Protein AF-A0A7S0QBR0-F1 (afdb_monomer_lite)

Structure (mmCIF, N/CA/C/O backbone):
data_AF-A0A7S0QBR0-F1
#
_entry.id   AF-A0A7S0QBR0-F1
#
loop_
_atom_site.group_PDB
_atom_site.id
_atom_site.type_symbol
_atom_site.label_atom_id
_atom_site.label_alt_id
_atom_site.label_comp_id
_atom_site.label_asym_id
_atom_site.label_entity_id
_atom_site.label_seq_id
_atom_site.pdbx_PDB_ins_code
_atom_site.Cartn_x
_atom_site.Cartn_y
_atom_site.Cartn_z
_atom_site.occupancy
_atom_site.B_iso_or_equiv
_atom_site.auth_seq_id
_atom_site.auth_comp_id
_atom_site.auth_asym_id
_atom_site.auth_atom_id
_atom_site.pdbx_PDB_model_num
ATOM 1 N N . GLY A 1 1 ? -17.575 -2.805 23.742 1.00 70.50 1 GLY A N 1
ATOM 2 C CA . GLY A 1 1 ? -18.526 -2.889 22.617 1.00 70.50 1 GLY A CA 1
ATOM 3 C C . GLY A 1 1 ? -19.953 -2.486 22.933 1.00 70.50 1 GLY A C 1
ATOM 4 O O . GLY A 1 1 ? -20.711 -2.295 21.998 1.00 70.50 1 GLY A O 1
ATOM 5 N N . THR A 1 2 ? -20.341 -2.343 24.197 1.00 85.12 2 THR A N 1
ATOM 6 C CA . THR A 1 2 ? -21.692 -1.930 24.600 1.00 85.12 2 THR A CA 1
ATOM 7 C C . THR A 1 2 ? -21.583 -1.020 25.814 1.00 85.12 2 THR A C 1
ATOM 9 O O . THR A 1 2 ? -20.630 -1.134 26.588 1.00 85.12 2 THR A O 1
ATOM 12 N N . ARG A 1 3 ? -22.532 -0.091 25.956 1.00 87.62 3 ARG A N 1
ATOM 13 C CA . ARG A 1 3 ? -22.610 0.819 27.100 1.00 87.62 3 ARG A CA 1
ATOM 14 C C . ARG A 1 3 ? -23.683 0.310 28.054 1.00 87.62 3 ARG A C 1
ATOM 16 O O . ARG A 1 3 ? -24.819 0.109 27.637 1.00 87.62 3 ARG A O 1
ATOM 23 N N . VAL A 1 4 ? -23.320 0.102 29.315 1.00 85.31 4 VAL A N 1
ATOM 24 C CA . VAL A 1 4 ? -24.284 -0.232 30.369 1.00 85.31 4 VAL A CA 1
ATOM 25 C C . VAL A 1 4 ? -24.942 1.072 30.811 1.00 85.31 4 VAL A C 1
ATOM 27 O O . VAL A 1 4 ? -24.253 1.982 31.264 1.00 85.31 4 VAL A O 1
ATOM 30 N N . LEU A 1 5 ? -26.255 1.190 30.601 1.00 87.81 5 LEU A N 1
ATOM 31 C CA . LEU A 1 5 ? -27.014 2.406 30.919 1.00 87.81 5 LEU A CA 1
ATOM 32 C C . LEU A 1 5 ? -27.446 2.453 32.388 1.00 87.81 5 LEU A C 1
ATOM 34 O O . LEU A 1 5 ? -27.540 3.532 32.961 1.00 87.81 5 LEU A O 1
ATOM 38 N N . GLN A 1 6 ? -27.666 1.290 32.997 1.00 85.31 6 GLN A N 1
ATOM 39 C CA . GLN A 1 6 ? -28.008 1.157 34.405 1.00 85.31 6 GLN A CA 1
ATOM 40 C C . GLN A 1 6 ? -27.529 -0.203 34.916 1.00 85.31 6 GLN A C 1
ATOM 42 O O . GLN A 1 6 ? -27.668 -1.212 34.225 1.00 85.31 6 GLN A O 1
ATOM 47 N N . ALA A 1 7 ? -26.967 -0.218 36.121 1.00 79.81 7 ALA A N 1
ATOM 48 C CA . ALA A 1 7 ? -26.629 -1.429 36.854 1.00 79.81 7 ALA A CA 1
ATOM 49 C C . ALA A 1 7 ? -27.081 -1.250 38.304 1.00 79.81 7 ALA A C 1
ATOM 51 O O . ALA A 1 7 ? -26.770 -0.238 38.928 1.00 79.81 7 ALA A O 1
ATOM 52 N N . THR A 1 8 ? -27.832 -2.214 38.824 1.00 81.06 8 THR A N 1
ATOM 53 C CA . THR A 1 8 ? -28.274 -2.252 40.221 1.00 81.06 8 THR A CA 1
ATOM 54 C C . THR A 1 8 ? -27.505 -3.347 40.949 1.00 81.06 8 THR A C 1
ATOM 56 O O . THR A 1 8 ? -27.419 -4.470 40.450 1.00 81.06 8 THR A O 1
ATOM 59 N N . ALA A 1 9 ? -26.935 -3.037 42.115 1.00 71.81 9 ALA A N 1
ATOM 60 C CA . ALA A 1 9 ? -26.283 -4.034 42.956 1.00 71.81 9 ALA A CA 1
ATOM 61 C C . ALA A 1 9 ? -27.329 -4.950 43.601 1.00 71.81 9 ALA A C 1
ATOM 63 O O . ALA A 1 9 ? -28.065 -4.523 44.489 1.00 71.81 9 ALA A O 1
ATOM 64 N N . ASP A 1 10 ? -27.378 -6.208 43.170 1.00 69.44 10 ASP A N 1
ATOM 65 C CA . ASP A 1 10 ? -28.180 -7.235 43.826 1.00 69.44 10 ASP A CA 1
ATOM 66 C C . ASP A 1 10 ? -27.325 -7.979 44.864 1.00 69.44 10 ASP A C 1
ATOM 68 O O . ASP A 1 10 ? -26.449 -8.780 44.529 1.00 69.44 10 ASP A O 1
ATOM 72 N N . LEU A 1 11 ? -27.554 -7.655 46.138 1.00 65.44 11 LEU A N 1
ATOM 73 C CA . LEU A 1 11 ? -26.789 -8.150 47.284 1.00 65.44 11 LEU A CA 1
ATOM 74 C C . LEU A 1 11 ? -27.104 -9.611 47.645 1.00 65.44 11 LEU A C 1
ATOM 76 O O . LEU A 1 11 ? -26.273 -10.239 48.302 1.00 65.44 11 LEU A O 1
ATOM 80 N N . GLU A 1 12 ? -28.254 -10.155 47.230 1.00 65.38 12 GLU A N 1
ATOM 81 C CA . GLU A 1 12 ? -28.614 -11.565 47.475 1.00 65.38 12 GLU A CA 1
ATOM 82 C C . GLU A 1 12 ? -27.925 -12.516 46.492 1.00 65.38 12 GLU A C 1
ATOM 84 O O . GLU A 1 12 ? -27.614 -13.656 46.840 1.00 65.38 12 GLU A O 1
ATOM 89 N N . SER A 1 13 ? -27.630 -12.036 45.281 1.00 65.69 13 SER A N 1
ATOM 90 C CA . SER A 1 13 ? -26.967 -12.820 44.232 1.00 65.69 13 SER A CA 1
ATOM 91 C C . SER A 1 13 ? -25.437 -12.899 44.379 1.00 65.69 13 SER A C 1
ATOM 93 O O . SER A 1 13 ? -24.774 -13.613 43.619 1.00 65.69 13 SER A O 1
ATOM 95 N N . LEU A 1 14 ? -24.849 -12.182 45.348 1.00 68.56 14 LEU A N 1
ATOM 96 C CA . LEU A 1 14 ? -23.404 -12.186 45.568 1.00 68.56 14 LEU A CA 1
ATOM 97 C C . LEU A 1 14 ? -22.945 -13.542 46.146 1.00 68.56 14 LEU A C 1
ATOM 99 O O . LEU A 1 14 ? -23.497 -14.004 47.149 1.00 68.56 14 LEU A O 1
ATOM 103 N N . PRO A 1 15 ? -21.896 -14.179 45.591 1.00 69.00 15 PRO A N 1
ATOM 104 C CA . PRO A 1 15 ? -21.340 -15.393 46.177 1.00 69.00 15 PRO A CA 1
ATOM 105 C C . PRO A 1 15 ? -20.867 -15.133 47.616 1.00 69.00 15 PRO A C 1
ATOM 107 O O . PRO A 1 15 ? -20.180 -14.146 47.896 1.00 69.00 15 PRO A O 1
ATOM 110 N N . LYS A 1 16 ? -21.244 -16.033 48.537 1.00 65.06 16 LYS A N 1
ATOM 111 C CA . LYS A 1 16 ? -20.922 -15.940 49.971 1.00 65.06 16 LYS A CA 1
ATOM 112 C C . LYS A 1 16 ? -19.403 -15.830 50.158 1.00 65.06 16 LYS A C 1
ATOM 114 O O . LYS A 1 16 ? -18.687 -16.798 49.926 1.00 65.06 16 LYS A O 1
ATOM 119 N N . GLY A 1 17 ? -18.928 -14.652 50.569 1.00 69.31 17 GLY A N 1
ATOM 120 C CA . GLY A 1 17 ? -17.507 -14.372 50.818 1.00 69.31 17 GLY A CA 1
ATOM 121 C C . GLY A 1 17 ? -16.918 -13.203 50.023 1.00 69.31 17 GLY A C 1
ATOM 122 O O . GLY A 1 17 ? -15.802 -12.787 50.328 1.00 69.31 17 GLY A O 1
ATOM 123 N N . LEU A 1 18 ? -17.639 -12.638 49.046 1.00 71.50 18 LEU A N 1
ATOM 124 C CA . LEU A 1 18 ? -17.172 -11.456 48.315 1.00 71.50 18 LEU A CA 1
ATOM 125 C C . LEU A 1 18 ? -17.599 -10.154 49.028 1.00 71.50 18 LEU A C 1
ATOM 127 O O . LEU A 1 18 ? -18.778 -10.012 49.367 1.00 71.50 18 LEU A O 1
ATOM 131 N N . PRO A 1 19 ? -16.686 -9.192 49.265 1.00 72.19 19 PRO A N 1
ATOM 132 C CA . PRO A 1 19 ? -17.054 -7.890 49.810 1.00 72.19 19 PRO A CA 1
ATOM 133 C C . PRO A 1 19 ? -17.919 -7.106 48.816 1.00 72.19 19 PRO A C 1
ATOM 135 O O . PRO A 1 19 ? -17.812 -7.269 47.598 1.00 72.19 19 PRO A O 1
ATOM 138 N N . ARG A 1 20 ? -18.781 -6.234 49.347 1.00 72.00 20 ARG A N 1
ATOM 139 C CA . ARG A 1 20 ? -19.631 -5.365 48.526 1.00 72.00 20 ARG A CA 1
ATOM 140 C C . ARG A 1 20 ? -18.754 -4.427 47.686 1.00 72.00 20 ARG A C 1
ATOM 142 O O . ARG A 1 20 ? -17.796 -3.874 48.230 1.00 72.00 20 ARG A O 1
ATOM 149 N N . PRO A 1 21 ? -19.069 -4.222 46.396 1.00 77.19 21 PRO A N 1
ATOM 150 C CA . PRO A 1 21 ? -18.334 -3.269 45.579 1.00 77.19 21 PRO A CA 1
ATOM 151 C C . PRO A 1 21 ? -18.510 -1.848 46.150 1.00 77.19 21 PRO A C 1
ATOM 153 O O . PRO A 1 21 ? -19.639 -1.468 46.475 1.00 77.19 21 PRO A O 1
ATOM 156 N N . PRO A 1 22 ? -17.424 -1.062 46.277 1.00 77.69 22 PRO A N 1
ATOM 157 C CA . PRO A 1 22 ? -17.448 0.256 46.920 1.00 77.69 22 PRO A CA 1
ATOM 158 C C . PRO A 1 22 ? -18.327 1.272 46.177 1.00 77.69 22 PRO A C 1
ATOM 160 O O . PRO A 1 22 ? -18.894 2.160 46.803 1.00 77.69 22 PRO A O 1
ATOM 163 N N . ASP A 1 23 ? -18.506 1.086 44.868 1.00 80.50 23 ASP A N 1
ATOM 164 C CA . ASP A 1 23 ? -19.246 2.010 44.001 1.00 80.50 23 ASP A CA 1
ATOM 165 C C . ASP A 1 23 ? -20.735 1.647 43.844 1.00 80.50 23 ASP A C 1
ATOM 167 O O . ASP A 1 23 ? -21.426 2.211 42.998 1.00 80.50 23 ASP A O 1
ATOM 171 N N . GLY A 1 24 ? -21.244 0.659 44.595 1.00 73.31 24 GLY A N 1
ATOM 172 C CA . GLY A 1 24 ? -22.643 0.218 44.482 1.00 73.31 24 GLY A CA 1
ATOM 173 C C . GLY A 1 24 ? -23.008 -0.394 43.119 1.00 73.31 24 GLY A C 1
ATOM 174 O O . GLY A 1 24 ? -24.185 -0.481 42.774 1.00 73.31 24 GLY A O 1
ATOM 175 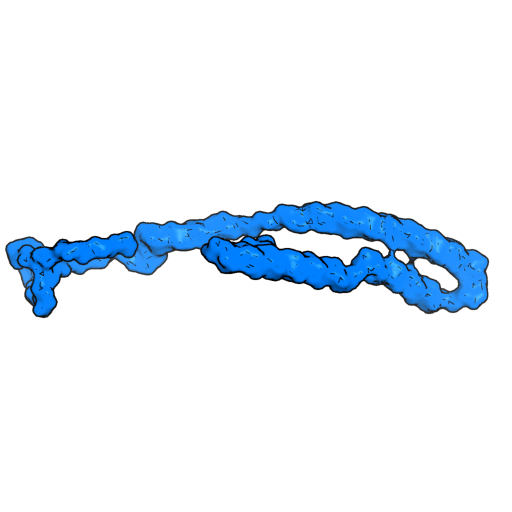N N . GLY A 1 25 ? -22.005 -0.805 42.338 1.00 81.12 25 GLY A N 1
ATOM 176 C CA . GLY A 1 25 ? -22.178 -1.503 41.064 1.00 81.12 25 GLY A CA 1
ATOM 177 C C . GLY A 1 25 ? -22.434 -3.006 41.221 1.00 81.12 25 GLY A C 1
ATOM 178 O O . GLY A 1 25 ? -22.517 -3.540 42.324 1.00 81.12 25 GLY A O 1
ATOM 179 N N . CYS A 1 26 ? -22.528 -3.721 40.100 1.00 80.25 26 CYS A N 1
ATOM 180 C CA . CYS A 1 26 ? -22.642 -5.181 40.084 1.00 80.25 26 CYS A CA 1
ATOM 181 C C . CYS A 1 26 ? -21.262 -5.856 39.979 1.00 80.25 26 CYS A C 1
ATOM 183 O O . CYS A 1 26 ? -20.417 -5.434 39.187 1.00 80.25 26 CYS A O 1
ATOM 185 N N . ALA A 1 27 ? -21.041 -6.937 40.734 1.00 80.62 27 ALA A N 1
ATOM 186 C CA . ALA A 1 27 ? -19.859 -7.783 40.575 1.00 80.62 27 ALA A CA 1
ATOM 187 C C . ALA A 1 27 ? -20.043 -8.737 39.382 1.00 80.62 27 ALA A C 1
ATOM 189 O O . ALA A 1 27 ? -21.111 -9.319 39.207 1.00 80.62 27 ALA A O 1
ATOM 190 N N . ALA A 1 28 ? -19.002 -8.916 38.567 1.00 82.25 28 ALA A N 1
ATOM 191 C CA . ALA A 1 28 ? -19.028 -9.806 37.410 1.00 82.25 28 ALA A CA 1
ATOM 192 C C . ALA A 1 28 ? -17.699 -10.554 37.261 1.00 82.25 28 ALA A C 1
ATOM 194 O O . ALA A 1 28 ? -16.637 -10.040 37.610 1.00 82.25 28 ALA A O 1
ATOM 195 N N . PHE A 1 29 ? -17.758 -11.760 36.697 1.00 85.88 29 PHE A N 1
ATOM 196 C CA . PHE A 1 29 ? -16.573 -12.546 36.368 1.00 85.88 29 PHE A CA 1
ATOM 197 C C . PHE A 1 29 ? -16.152 -12.315 34.916 1.00 85.88 29 PHE A C 1
ATOM 199 O O . PHE A 1 29 ? -16.975 -12.316 33.998 1.00 85.88 29 PHE A O 1
ATOM 206 N N . VAL A 1 30 ? -14.849 -12.149 34.694 1.00 90.81 30 VAL A N 1
ATOM 207 C CA . VAL A 1 30 ? -14.284 -12.009 33.348 1.00 90.81 30 VAL A CA 1
ATOM 208 C C . VAL A 1 30 ? -14.166 -13.393 32.712 1.00 90.81 30 VAL A C 1
ATOM 210 O O . VAL A 1 30 ? -13.348 -14.203 33.132 1.00 90.81 30 VAL A O 1
ATOM 213 N N . LEU A 1 31 ? -14.968 -13.664 31.679 1.00 90.56 31 LEU A N 1
ATOM 214 C CA . LEU A 1 31 ? -14.948 -14.955 30.976 1.00 90.56 31 LEU A CA 1
ATOM 215 C C . LEU A 1 31 ? -13.840 -15.050 29.916 1.00 90.56 31 LEU A C 1
ATOM 217 O O . LEU A 1 31 ? -13.284 -16.121 29.696 1.00 90.56 31 LEU A O 1
ATOM 221 N N . ARG A 1 32 ? -13.560 -13.952 29.201 1.00 91.25 32 ARG A N 1
ATOM 222 C CA . ARG A 1 32 ? -12.575 -13.884 28.103 1.00 91.25 32 ARG A CA 1
ATOM 223 C C . ARG A 1 32 ? -11.969 -12.485 28.036 1.00 91.25 32 ARG A C 1
ATOM 225 O O . ARG A 1 32 ? -12.690 -11.507 28.220 1.00 91.25 32 ARG A O 1
ATOM 232 N N . ASN A 1 33 ? -10.679 -12.384 27.720 1.00 92.06 33 ASN A N 1
ATOM 233 C CA . ASN A 1 33 ? -9.959 -11.116 27.573 1.00 92.06 33 ASN A CA 1
ATOM 234 C C . ASN A 1 33 ? -9.208 -11.032 26.224 1.00 92.06 33 ASN A C 1
ATOM 236 O O . ASN A 1 33 ? -9.134 -12.001 25.463 1.00 92.06 33 ASN A O 1
ATOM 240 N N . GLY A 1 34 ? -8.722 -9.835 25.885 1.00 88.81 34 GLY A N 1
ATOM 241 C CA . GLY A 1 34 ? -7.913 -9.589 24.686 1.00 88.81 34 GLY A CA 1
ATOM 242 C C . GLY A 1 34 ? -8.568 -10.030 23.368 1.00 88.81 34 GLY A C 1
ATOM 243 O O . GLY A 1 34 ? -9.769 -9.844 23.144 1.00 88.81 34 GLY A O 1
ATOM 244 N N . PHE A 1 35 ? -7.770 -10.651 22.493 1.00 86.81 35 PHE A N 1
ATOM 245 C CA . PHE A 1 35 ? -8.200 -11.141 21.175 1.00 86.81 35 PHE A CA 1
ATOM 246 C C . PHE A 1 35 ? -9.159 -12.344 21.223 1.00 86.81 35 PHE A C 1
ATOM 248 O O . PHE A 1 35 ? -9.715 -12.714 20.191 1.00 86.81 35 PHE A O 1
ATOM 255 N N . GLN A 1 36 ? -9.384 -12.951 22.396 1.00 87.62 36 GLN A N 1
ATOM 256 C CA . GLN A 1 36 ? -10.376 -14.021 22.569 1.00 87.62 36 GLN A CA 1
ATOM 257 C C . GLN A 1 36 ? -11.801 -13.489 22.813 1.00 87.62 36 GLN A C 1
ATOM 259 O O . GLN A 1 36 ? -12.766 -14.259 22.790 1.00 87.62 36 GLN A O 1
ATOM 264 N N . THR A 1 37 ? -11.960 -12.180 23.034 1.00 92.94 37 THR A N 1
ATOM 265 C CA . THR A 1 37 ? -13.277 -11.529 23.100 1.00 92.94 37 THR A CA 1
ATOM 266 C C . THR A 1 37 ? -13.950 -11.493 21.726 1.00 92.94 37 THR A C 1
ATOM 268 O O . THR A 1 37 ? -13.293 -11.604 20.692 1.00 92.94 37 THR A O 1
ATOM 271 N N . ALA A 1 38 ? -15.272 -11.297 21.690 1.00 87.12 38 ALA A N 1
ATOM 272 C CA . ALA A 1 38 ? -16.008 -11.196 20.428 1.00 87.12 38 ALA A CA 1
ATOM 273 C C . ALA A 1 38 ? -15.483 -10.057 19.528 1.00 87.12 38 ALA A C 1
ATOM 275 O O . ALA A 1 38 ? -15.245 -10.283 18.345 1.00 87.12 38 ALA A O 1
ATOM 276 N N . GLN A 1 39 ? -15.231 -8.865 20.092 1.00 86.94 39 GLN A N 1
ATOM 277 C CA . GLN A 1 39 ? -14.661 -7.735 19.343 1.00 86.94 39 GLN A CA 1
ATOM 278 C C . GLN A 1 39 ? -13.204 -7.989 18.939 1.00 86.94 39 GLN A C 1
ATOM 280 O O . GLN A 1 39 ? -12.838 -7.743 17.793 1.00 86.94 39 GLN A O 1
ATOM 285 N N . GLY A 1 40 ? -12.386 -8.539 19.842 1.00 88.44 40 GLY A N 1
ATOM 286 C CA . GLY A 1 40 ? -10.990 -8.861 19.546 1.00 88.44 40 GLY A CA 1
ATOM 287 C C . GLY A 1 40 ? -10.843 -9.892 18.424 1.00 88.44 40 GLY A C 1
ATOM 288 O O . GLY A 1 40 ? -9.991 -9.739 17.551 1.00 88.44 40 GLY A O 1
ATOM 289 N N . ARG A 1 41 ? -11.721 -10.901 18.382 1.00 88.75 41 ARG A N 1
ATOM 290 C CA . ARG A 1 41 ? -11.731 -11.912 17.317 1.00 88.75 41 ARG A CA 1
ATOM 291 C C . ARG A 1 41 ? -12.101 -11.321 15.955 1.00 88.75 41 ARG A C 1
ATOM 293 O O . ARG A 1 41 ? -11.523 -11.734 14.953 1.00 88.75 41 ARG A O 1
ATOM 300 N N . LEU A 1 42 ? -13.028 -10.361 15.912 1.00 87.81 42 LEU A N 1
ATOM 301 C CA . LEU A 1 42 ? -13.391 -9.660 14.674 1.00 87.81 42 LEU A CA 1
ATOM 302 C C . LEU A 1 42 ? -12.221 -8.836 14.140 1.00 87.81 42 LEU A C 1
ATOM 304 O O . LEU A 1 42 ? -11.847 -9.014 12.987 1.00 87.81 42 LEU A O 1
ATOM 308 N N . VAL A 1 43 ? -11.585 -8.023 14.989 1.00 87.69 43 VAL A N 1
ATOM 309 C CA . VAL A 1 43 ? -10.398 -7.237 14.603 1.00 87.69 43 VAL A CA 1
ATOM 310 C C . VAL A 1 43 ? -9.284 -8.149 14.097 1.00 87.69 43 VAL A C 1
ATOM 312 O O . VAL A 1 43 ? -8.706 -7.893 13.047 1.00 87.69 43 VAL A O 1
ATOM 315 N N . ARG A 1 44 ? -9.030 -9.260 14.797 1.00 83.88 44 ARG A N 1
ATOM 316 C CA . ARG A 1 44 ? -8.049 -10.259 14.365 1.00 83.88 44 ARG A CA 1
ATOM 317 C C . ARG A 1 44 ? -8.384 -10.818 12.982 1.00 83.88 44 ARG A C 1
ATOM 319 O O . ARG A 1 44 ? -7.502 -10.939 12.149 1.00 83.88 44 ARG A O 1
ATOM 326 N N . THR A 1 45 ? -9.649 -11.152 12.740 1.00 84.94 45 THR A N 1
ATOM 327 C CA . THR A 1 45 ? -10.081 -11.698 11.446 1.00 84.94 45 THR A CA 1
ATOM 328 C C . THR A 1 45 ? -9.911 -10.668 10.335 1.00 84.94 45 THR A C 1
ATOM 330 O O . THR A 1 45 ? -9.376 -11.020 9.300 1.00 84.94 45 THR A O 1
ATOM 333 N N . ILE A 1 46 ? -10.273 -9.402 10.561 1.00 85.50 46 ILE A N 1
ATOM 334 C CA . ILE A 1 46 ? -10.092 -8.321 9.577 1.00 85.50 46 ILE A CA 1
ATOM 335 C C . ILE A 1 46 ? -8.608 -8.140 9.229 1.00 85.50 46 ILE A C 1
ATOM 337 O O . ILE A 1 46 ? -8.256 -8.106 8.056 1.00 85.50 46 ILE A O 1
ATOM 341 N N . LEU A 1 47 ? -7.732 -8.095 10.238 1.00 80.69 47 LEU A N 1
ATOM 342 C CA . LEU A 1 47 ? -6.289 -7.929 10.032 1.00 80.69 47 LEU A CA 1
ATOM 343 C C . LEU A 1 47 ? -5.658 -9.083 9.242 1.00 80.69 47 LEU A C 1
ATOM 345 O O . LEU A 1 47 ? -4.749 -8.850 8.456 1.00 80.69 47 LEU A O 1
ATOM 349 N N . PHE A 1 48 ? -6.125 -10.317 9.449 1.00 77.69 48 PHE A N 1
ATOM 350 C CA . PHE A 1 48 ? -5.603 -11.490 8.739 1.00 77.69 48 PHE A CA 1
ATOM 351 C C . PHE A 1 48 ? -6.353 -11.823 7.441 1.00 77.69 48 PHE A C 1
ATOM 353 O O . PHE A 1 48 ? -5.868 -12.648 6.677 1.00 77.69 48 PHE A O 1
ATOM 360 N N . ALA A 1 49 ? -7.516 -11.215 7.194 1.00 72.38 49 ALA A N 1
ATOM 361 C CA . ALA A 1 49 ? -8.308 -11.405 5.978 1.00 72.38 49 ALA A CA 1
ATOM 362 C C . ALA A 1 49 ? -8.049 -10.333 4.911 1.00 72.38 49 ALA A C 1
ATOM 364 O O . ALA A 1 49 ? -8.541 -10.484 3.796 1.00 72.38 49 ALA A O 1
ATOM 365 N N . SER A 1 50 ? -7.297 -9.269 5.224 1.00 65.94 50 SER A N 1
ATOM 366 C CA . SER A 1 50 ? -6.835 -8.327 4.201 1.00 65.94 50 SER A CA 1
ATOM 367 C C . SER A 1 50 ? -5.745 -8.993 3.352 1.00 65.94 50 SER A C 1
ATOM 369 O O . SER A 1 50 ? -4.542 -8.857 3.590 1.00 65.94 50 SER A O 1
ATOM 371 N N . GLU A 1 51 ? -6.171 -9.805 2.385 1.00 55.16 51 GLU A N 1
ATOM 372 C CA . GLU A 1 51 ? -5.316 -10.201 1.276 1.00 55.16 51 GLU A CA 1
ATOM 373 C C . GLU A 1 51 ? -5.018 -8.959 0.439 1.00 55.16 51 GLU A C 1
ATOM 375 O O . GLU A 1 51 ? -5.914 -8.212 0.049 1.00 55.16 51 GLU A O 1
ATOM 380 N N . HIS A 1 52 ? -3.734 -8.735 0.170 1.00 53.44 52 HIS A N 1
ATOM 381 C CA . HIS A 1 52 ? -3.284 -7.613 -0.637 1.00 53.44 52 HIS A CA 1
ATOM 382 C C . HIS A 1 52 ? -3.851 -7.769 -2.052 1.00 53.44 52 HIS A C 1
ATOM 384 O O . HIS A 1 52 ? -3.388 -8.616 -2.825 1.00 53.44 52 HIS A O 1
ATOM 390 N N . ALA A 1 53 ? -4.846 -6.953 -2.402 1.00 49.81 53 ALA A N 1
ATOM 391 C CA . ALA A 1 53 ? -5.387 -6.883 -3.750 1.00 49.81 53 ALA A CA 1
ATOM 392 C C . ALA A 1 53 ? -4.331 -6.271 -4.683 1.00 49.81 53 ALA A C 1
ATOM 394 O O . ALA A 1 53 ? -4.298 -5.082 -4.971 1.00 49.81 53 ALA A O 1
ATOM 395 N N . THR A 1 54 ? -3.449 -7.125 -5.188 1.00 51.28 54 THR A N 1
ATOM 396 C CA . THR A 1 54 ? -2.351 -6.823 -6.116 1.00 51.28 54 THR A CA 1
ATOM 397 C C . THR A 1 54 ? -2.851 -6.595 -7.551 1.00 51.28 54 THR A C 1
ATOM 399 O O . THR A 1 54 ? -2.160 -6.909 -8.520 1.00 51.28 54 THR A O 1
ATOM 402 N N . ALA A 1 55 ? -4.050 -6.029 -7.730 1.00 49.59 55 ALA A N 1
ATOM 403 C CA . ALA A 1 55 ? -4.642 -5.793 -9.049 1.00 49.59 55 ALA A CA 1
ATOM 404 C C . ALA A 1 55 ? -3.788 -4.834 -9.898 1.00 49.59 55 ALA A C 1
ATOM 406 O O . ALA A 1 55 ? -3.583 -5.074 -11.087 1.00 49.59 55 ALA A O 1
ATOM 407 N N . ASN A 1 56 ? -3.184 -3.821 -9.267 1.00 61.38 56 ASN A N 1
ATOM 408 C CA . ASN A 1 56 ? -2.347 -2.829 -9.947 1.00 61.38 56 ASN A CA 1
ATOM 409 C C . ASN A 1 56 ? -1.053 -3.417 -10.555 1.00 61.38 56 ASN A C 1
ATOM 411 O O . ASN A 1 56 ? -0.404 -2.790 -11.388 1.00 61.38 56 ASN A O 1
ATOM 415 N N . THR A 1 57 ? -0.656 -4.633 -10.166 1.00 66.94 57 THR A N 1
ATOM 416 C CA . THR A 1 57 ? 0.615 -5.215 -10.626 1.00 66.94 57 THR A CA 1
ATOM 417 C C . THR A 1 57 ? 0.533 -5.839 -12.019 1.00 66.94 57 THR A C 1
ATOM 419 O O . THR A 1 57 ? 1.519 -5.797 -12.753 1.00 66.94 57 THR A O 1
ATOM 422 N N . ARG A 1 58 ? -0.622 -6.390 -12.425 1.00 74.62 58 ARG A N 1
ATOM 423 C CA . ARG A 1 58 ? -0.750 -7.094 -13.715 1.00 74.62 58 ARG A CA 1
ATOM 424 C C . ARG A 1 58 ? -0.776 -6.147 -14.910 1.00 74.62 58 ARG A C 1
ATOM 426 O O . ARG A 1 58 ? -0.015 -6.357 -15.850 1.00 74.62 58 ARG A O 1
ATOM 433 N N . ASP A 1 59 ? -1.595 -5.102 -14.859 1.00 75.38 59 ASP A N 1
ATOM 434 C CA . ASP A 1 59 ? -1.688 -4.130 -15.957 1.00 75.38 59 ASP A CA 1
ATOM 435 C C . ASP A 1 59 ? -0.378 -3.344 -16.109 1.00 75.38 59 ASP A C 1
ATOM 437 O O . ASP A 1 59 ? 0.117 -3.157 -17.224 1.00 75.38 59 ASP A O 1
ATOM 441 N N . ALA A 1 60 ? 0.260 -2.987 -14.987 1.00 77.44 60 ALA A N 1
ATOM 442 C CA . ALA A 1 60 ? 1.590 -2.383 -14.983 1.00 77.44 60 ALA A CA 1
ATOM 443 C C . ALA A 1 60 ? 2.659 -3.321 -15.577 1.00 77.44 60 ALA A C 1
ATOM 445 O O . ALA A 1 60 ? 3.504 -2.875 -16.354 1.00 77.44 60 ALA A O 1
ATOM 446 N N . ALA A 1 61 ? 2.611 -4.624 -15.273 1.00 79.44 61 ALA A N 1
ATOM 447 C CA . ALA A 1 61 ? 3.537 -5.602 -15.845 1.00 79.44 61 ALA A CA 1
ATOM 448 C C . ALA A 1 61 ? 3.373 -5.742 -17.367 1.00 79.44 61 ALA A C 1
ATOM 450 O O . ALA A 1 61 ? 4.374 -5.819 -18.081 1.00 79.44 61 ALA A O 1
ATOM 451 N N . ILE A 1 62 ? 2.136 -5.726 -17.875 1.00 84.19 62 ILE A N 1
ATOM 452 C CA . ILE A 1 62 ? 1.858 -5.769 -19.320 1.00 84.19 62 ILE A CA 1
ATOM 453 C C . ILE A 1 62 ? 2.391 -4.504 -20.004 1.00 84.19 62 ILE A C 1
ATOM 455 O O . ILE A 1 62 ? 3.068 -4.600 -21.029 1.00 84.19 62 ILE A O 1
ATOM 459 N N . PHE A 1 63 ? 2.163 -3.329 -19.414 1.00 83.06 63 PHE A N 1
ATOM 460 C CA . PHE A 1 63 ? 2.686 -2.065 -19.936 1.00 83.06 63 PHE A CA 1
ATOM 461 C C . PHE A 1 63 ? 4.222 -2.063 -20.030 1.00 83.06 63 PHE A C 1
ATOM 463 O O . PHE A 1 63 ? 4.784 -1.751 -21.083 1.00 83.06 63 PHE A O 1
ATOM 470 N N . VAL A 1 64 ? 4.913 -2.484 -18.964 1.00 83.56 64 VAL A N 1
ATOM 471 C CA . VAL A 1 64 ? 6.384 -2.578 -18.939 1.00 83.56 64 VAL A CA 1
ATOM 472 C C . VAL A 1 64 ? 6.902 -3.611 -19.945 1.00 83.56 64 VAL A C 1
ATOM 474 O O . VAL A 1 64 ? 7.895 -3.354 -20.628 1.00 83.56 64 VAL A O 1
ATOM 477 N N . ALA A 1 65 ? 6.226 -4.752 -20.094 1.00 84.69 65 ALA A N 1
ATOM 478 C CA . ALA A 1 65 ? 6.605 -5.776 -21.067 1.00 84.69 65 ALA A CA 1
ATOM 479 C C . ALA A 1 65 ? 6.532 -5.259 -22.515 1.00 84.69 65 ALA A C 1
ATOM 481 O O . ALA A 1 65 ? 7.439 -5.521 -23.310 1.00 84.69 65 ALA A O 1
ATOM 482 N N . CYS A 1 66 ? 5.504 -4.475 -22.853 1.00 86.81 66 CYS A N 1
ATOM 483 C CA . CYS A 1 66 ? 5.398 -3.835 -24.165 1.00 86.81 66 CYS A CA 1
ATOM 484 C C . CYS A 1 66 ? 6.540 -2.838 -24.417 1.00 86.81 66 CYS A C 1
ATOM 486 O O . CYS A 1 66 ? 7.150 -2.872 -25.487 1.00 86.81 66 CYS A O 1
ATOM 488 N N . LEU A 1 67 ? 6.873 -1.988 -23.440 1.00 85.75 67 LEU A N 1
ATOM 489 C CA . LEU A 1 67 ? 7.983 -1.033 -23.563 1.00 85.75 67 LEU A CA 1
ATOM 490 C C . LEU A 1 67 ? 9.337 -1.734 -23.746 1.00 85.75 67 LEU A C 1
ATOM 492 O O . LEU A 1 67 ? 10.139 -1.330 -24.592 1.00 85.75 67 LEU A O 1
ATOM 496 N N . LEU A 1 68 ? 9.571 -2.824 -23.012 1.00 85.12 68 LEU A N 1
ATOM 497 C CA . LEU A 1 68 ? 10.790 -3.625 -23.136 1.00 85.12 68 LEU A CA 1
ATOM 498 C C . LEU A 1 68 ? 10.960 -4.231 -24.534 1.00 85.12 68 LEU A C 1
ATOM 500 O O . LEU A 1 68 ? 12.074 -4.233 -25.059 1.00 85.12 68 LEU A O 1
ATOM 504 N N . ALA A 1 69 ? 9.882 -4.701 -25.167 1.00 88.06 69 ALA A N 1
ATOM 505 C CA . ALA A 1 69 ? 9.954 -5.262 -26.517 1.00 88.06 69 ALA A CA 1
ATOM 506 C C . ALA A 1 69 ? 10.445 -4.228 -27.551 1.00 88.06 69 ALA A C 1
ATOM 508 O O . ALA A 1 69 ? 11.326 -4.528 -28.362 1.00 88.06 69 ALA A O 1
ATOM 509 N N . PHE A 1 70 ? 9.942 -2.990 -27.484 1.00 87.50 70 PHE A N 1
ATOM 510 C CA . PHE A 1 70 ? 10.402 -1.901 -28.353 1.00 87.50 70 PHE A CA 1
ATOM 511 C C . PHE A 1 70 ? 11.847 -1.484 -28.055 1.00 87.50 70 PHE A C 1
ATOM 513 O O . PHE A 1 70 ? 12.626 -1.271 -28.988 1.00 87.50 70 PHE A O 1
ATOM 520 N N . ALA A 1 71 ? 12.230 -1.417 -26.776 1.00 83.81 71 ALA A N 1
ATOM 521 C CA . ALA A 1 71 ? 13.598 -1.087 -26.376 1.00 83.81 71 ALA A CA 1
ATOM 522 C C . ALA A 1 71 ? 14.613 -2.111 -26.905 1.00 83.81 71 ALA A C 1
ATOM 524 O O . ALA A 1 71 ? 15.655 -1.730 -27.441 1.00 83.81 71 ALA A O 1
ATOM 525 N N . LEU A 1 72 ? 14.294 -3.406 -26.817 1.00 84.62 72 LEU A N 1
ATOM 526 C CA . LEU A 1 72 ? 15.147 -4.481 -27.325 1.00 84.62 72 LEU A CA 1
ATOM 527 C C . LEU A 1 72 ? 15.282 -4.442 -28.850 1.00 84.62 72 LEU A C 1
ATOM 529 O O . LEU A 1 72 ? 16.391 -4.598 -29.364 1.00 84.62 72 LEU A O 1
ATOM 533 N N . ALA A 1 73 ? 14.193 -4.177 -29.577 1.00 86.75 73 ALA A N 1
ATOM 534 C CA . ALA A 1 73 ? 14.241 -4.024 -31.030 1.00 86.75 73 ALA A CA 1
ATOM 535 C C . ALA A 1 73 ? 15.128 -2.835 -31.452 1.00 86.75 73 ALA A C 1
ATOM 537 O O . ALA A 1 73 ? 15.976 -2.971 -32.338 1.00 86.75 73 ALA A O 1
ATOM 538 N N . ALA A 1 74 ? 14.990 -1.686 -30.781 1.00 83.88 74 ALA A N 1
ATOM 539 C CA . ALA A 1 74 ? 15.796 -0.495 -31.048 1.00 83.88 74 ALA A CA 1
ATOM 540 C C . ALA A 1 74 ? 17.280 -0.696 -30.693 1.00 83.88 74 ALA A C 1
ATOM 542 O O . ALA A 1 74 ? 18.158 -0.345 -31.487 1.00 83.88 74 ALA A O 1
ATOM 543 N N . ALA A 1 75 ? 17.571 -1.302 -29.537 1.00 81.44 75 ALA A N 1
ATOM 544 C CA . ALA A 1 75 ? 18.932 -1.621 -29.113 1.00 81.44 75 ALA A CA 1
ATOM 545 C C . ALA A 1 75 ? 19.598 -2.629 -30.064 1.00 81.44 75 ALA A C 1
ATOM 547 O O . ALA A 1 75 ? 20.741 -2.422 -30.470 1.00 81.44 75 ALA A O 1
ATOM 548 N N . GLY A 1 76 ? 18.872 -3.669 -30.489 1.00 83.62 76 GLY A N 1
ATOM 549 C CA . GLY A 1 76 ? 19.351 -4.646 -31.469 1.00 83.62 76 GLY A CA 1
ATOM 550 C C . GLY A 1 76 ? 19.671 -4.014 -32.826 1.00 83.62 76 GLY A C 1
ATOM 551 O O . GLY A 1 76 ? 20.725 -4.285 -33.402 1.00 83.62 76 GLY A O 1
ATOM 552 N N . TYR A 1 77 ? 18.819 -3.106 -33.309 1.00 83.56 77 TYR A N 1
ATOM 553 C CA . TYR A 1 77 ? 19.056 -2.375 -34.557 1.00 83.56 77 TYR A CA 1
ATOM 554 C C . TYR A 1 77 ? 20.274 -1.440 -34.481 1.00 83.56 77 TYR A C 1
ATOM 556 O O . TYR A 1 77 ? 21.109 -1.425 -35.391 1.00 83.56 77 TYR A O 1
ATOM 564 N N . VAL A 1 78 ? 20.407 -0.677 -33.390 1.00 82.44 78 VAL A N 1
ATOM 565 C CA . VAL A 1 78 ? 21.557 0.214 -33.155 1.00 82.44 78 VAL A CA 1
ATOM 566 C C . VAL A 1 78 ? 22.852 -0.581 -33.017 1.00 82.44 78 VAL A C 1
ATOM 568 O O . VAL A 1 78 ? 23.881 -0.150 -33.537 1.00 82.44 78 VAL A O 1
ATOM 571 N N . LEU A 1 79 ? 22.804 -1.745 -32.368 1.00 77.69 79 LEU A N 1
ATOM 572 C CA . LEU A 1 79 ? 23.946 -2.642 -32.238 1.00 77.69 79 LEU A CA 1
ATOM 573 C C . LEU A 1 79 ? 24.364 -3.190 -33.609 1.00 77.69 79 LEU A C 1
ATOM 575 O O . LEU A 1 79 ? 25.527 -3.046 -33.979 1.00 77.69 79 LEU A O 1
ATOM 579 N N . ALA A 1 80 ? 23.424 -3.717 -34.400 1.00 79.38 80 ALA A N 1
ATOM 580 C CA . ALA A 1 80 ? 23.702 -4.244 -35.738 1.00 79.38 80 ALA A CA 1
ATOM 581 C C . ALA A 1 80 ? 24.292 -3.178 -36.681 1.00 79.38 80 ALA A C 1
ATOM 583 O O . ALA A 1 80 ? 25.300 -3.428 -37.341 1.00 79.38 80 ALA A O 1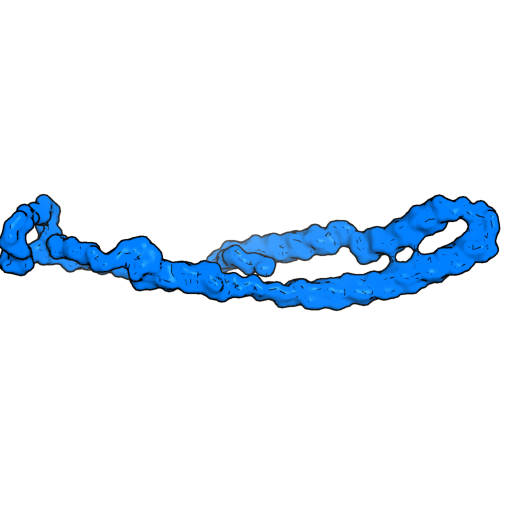
ATOM 584 N N . ARG A 1 81 ? 23.729 -1.959 -36.697 1.00 77.81 81 ARG A N 1
ATOM 585 C CA . ARG A 1 81 ? 24.302 -0.836 -37.463 1.00 77.81 81 ARG A CA 1
ATOM 586 C C . ARG A 1 81 ? 25.633 -0.345 -36.896 1.00 77.81 81 ARG A C 1
ATOM 588 O O . ARG A 1 81 ? 26.500 0.064 -37.657 1.00 77.81 81 ARG A O 1
ATOM 595 N N . GLY A 1 82 ? 25.805 -0.373 -35.579 1.00 73.69 82 GLY A N 1
ATOM 596 C CA . GLY A 1 82 ? 27.032 0.060 -34.915 1.00 73.69 82 GLY A CA 1
ATOM 597 C C . GLY A 1 82 ? 28.210 -0.895 -35.096 1.00 73.69 82 GLY A C 1
ATOM 598 O O . GLY A 1 82 ? 29.346 -0.438 -35.079 1.00 73.69 82 GLY A O 1
ATOM 599 N N . LEU A 1 83 ? 27.948 -2.190 -35.292 1.00 71.81 83 LEU A N 1
ATOM 600 C CA . LEU A 1 83 ? 28.951 -3.204 -35.639 1.00 71.81 83 LEU A CA 1
ATOM 601 C C . LEU A 1 83 ? 29.400 -3.120 -37.105 1.00 71.81 83 LEU A C 1
ATOM 603 O O . LEU A 1 83 ? 30.526 -3.502 -37.403 1.00 71.81 83 LEU A O 1
ATOM 607 N N . ALA A 1 84 ? 28.550 -2.608 -38.001 1.00 72.50 84 ALA A N 1
ATOM 608 C CA . ALA A 1 84 ? 28.895 -2.393 -39.408 1.00 72.50 84 ALA A CA 1
ATOM 609 C C . ALA A 1 84 ? 29.817 -1.173 -39.633 1.00 72.50 84 ALA A C 1
ATOM 611 O O . ALA A 1 84 ? 30.483 -1.093 -40.660 1.00 72.50 84 ALA A O 1
ATOM 612 N N . ASP A 1 85 ? 29.876 -0.239 -38.676 1.00 65.31 85 ASP A N 1
ATOM 613 C CA . ASP A 1 85 ? 30.743 0.946 -38.706 1.00 65.31 85 ASP A CA 1
ATOM 614 C C . ASP A 1 85 ? 32.023 0.709 -37.869 1.00 65.31 85 ASP A C 1
ATOM 616 O O . ASP A 1 85 ? 32.051 0.934 -36.656 1.00 65.31 85 ASP A O 1
ATOM 620 N N . GLU A 1 86 ? 33.130 0.309 -38.509 1.00 58.47 86 GLU A N 1
ATOM 621 C CA . GLU A 1 86 ? 34.421 -0.001 -37.848 1.00 58.47 86 GLU A CA 1
ATOM 622 C C . GLU A 1 86 ? 35.084 1.186 -37.111 1.00 58.47 86 GLU A C 1
ATOM 624 O O . GLU A 1 86 ? 36.043 1.002 -36.360 1.00 58.47 86 GLU A O 1
ATOM 629 N N . ARG A 1 87 ? 34.583 2.420 -37.271 1.00 58.53 87 ARG A N 1
ATOM 630 C CA . ARG A 1 87 ? 35.134 3.627 -36.617 1.00 58.53 87 ARG A CA 1
ATOM 631 C C . ARG A 1 87 ? 34.601 3.892 -35.205 1.00 58.53 87 ARG A C 1
ATOM 633 O O . ARG A 1 87 ? 35.088 4.813 -34.542 1.00 58.53 87 ARG A O 1
ATOM 640 N N . ARG A 1 88 ? 33.600 3.148 -34.718 1.00 58.84 88 ARG A N 1
ATOM 641 C CA . ARG A 1 88 ? 33.001 3.384 -33.390 1.00 58.84 88 ARG A CA 1
ATOM 642 C C . ARG A 1 88 ? 33.616 2.489 -32.314 1.00 58.84 88 ARG A C 1
ATOM 644 O O . ARG A 1 88 ? 33.664 1.271 -32.435 1.00 58.84 88 ARG A O 1
ATOM 651 N N . SER A 1 89 ? 34.049 3.096 -31.206 1.00 61.03 89 SER A N 1
ATOM 652 C CA . SER A 1 89 ? 34.564 2.342 -30.062 1.00 6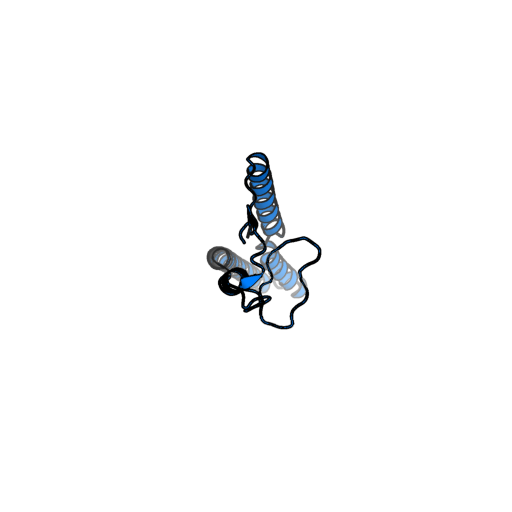1.03 89 SER A CA 1
ATOM 653 C C . SER A 1 89 ? 33.448 1.520 -29.409 1.00 61.03 89 SER A C 1
ATOM 655 O O . SER A 1 89 ? 32.380 2.040 -29.074 1.00 61.03 89 SER A O 1
ATOM 657 N N . ARG A 1 90 ? 33.715 0.228 -29.184 1.00 66.75 90 ARG A N 1
ATOM 658 C CA . ARG A 1 90 ? 32.763 -0.739 -28.602 1.00 66.75 90 ARG A CA 1
ATOM 659 C C . ARG A 1 90 ? 32.155 -0.245 -27.279 1.00 66.75 90 ARG A C 1
ATOM 661 O O . ARG A 1 90 ? 30.977 -0.462 -27.026 1.00 66.75 90 ARG A O 1
ATOM 668 N N . GLY A 1 91 ? 32.921 0.510 -26.485 1.00 68.69 91 GLY A N 1
ATOM 669 C CA . GLY A 1 91 ? 32.450 1.121 -25.237 1.00 68.69 91 GLY A CA 1
ATOM 670 C C . GLY A 1 91 ? 31.344 2.171 -25.421 1.00 68.69 91 GLY A C 1
ATOM 671 O O . GLY A 1 91 ? 30.354 2.135 -24.696 1.00 68.69 91 GLY A O 1
ATOM 672 N N . LYS A 1 92 ? 31.448 3.067 -26.416 1.00 70.25 92 LYS A N 1
ATOM 673 C CA . LYS A 1 92 ? 30.399 4.072 -26.693 1.00 70.25 92 LYS A CA 1
ATOM 674 C C . LYS A 1 92 ? 29.110 3.429 -27.211 1.00 70.25 92 LYS A C 1
ATOM 676 O O . LYS A 1 92 ? 28.024 3.928 -26.932 1.00 70.25 92 LYS A O 1
ATOM 681 N N . LEU A 1 93 ? 29.221 2.315 -27.936 1.00 73.62 93 LEU A N 1
ATOM 682 C CA . LEU A 1 93 ? 28.064 1.579 -28.444 1.00 73.62 93 LEU A CA 1
ATOM 683 C C . LEU A 1 93 ? 27.281 0.894 -27.312 1.00 73.62 93 LEU A C 1
ATOM 685 O O . LEU A 1 93 ? 26.055 0.981 -27.281 1.00 73.62 93 LEU A O 1
ATOM 689 N N . LEU A 1 94 ? 27.989 0.286 -26.353 1.00 71.56 94 LEU A N 1
ATOM 690 C CA . LEU A 1 94 ? 27.381 -0.315 -25.160 1.00 71.56 94 LEU A CA 1
ATOM 691 C C . LEU A 1 94 ? 26.712 0.736 -24.258 1.00 71.56 94 LEU A C 1
ATOM 693 O O . LEU A 1 94 ? 25.596 0.513 -23.793 1.00 71.56 94 LEU A O 1
ATOM 697 N N . LEU A 1 95 ? 27.344 1.902 -24.074 1.00 73.19 95 LEU A N 1
ATOM 698 C CA . LEU A 1 95 ? 26.758 3.038 -23.348 1.00 73.19 95 LEU A CA 1
ATOM 699 C C . LEU A 1 95 ? 25.460 3.532 -24.004 1.00 73.19 95 LEU A C 1
ATOM 701 O O . LEU A 1 95 ? 24.468 3.724 -23.307 1.00 73.19 95 LEU A O 1
ATOM 705 N N . ASN A 1 96 ? 25.431 3.666 -25.335 1.00 73.88 96 ASN A N 1
ATOM 706 C CA . ASN A 1 96 ? 24.222 4.076 -26.055 1.00 73.88 96 ASN A CA 1
ATOM 707 C C . ASN A 1 96 ? 23.097 3.035 -25.963 1.00 73.88 96 ASN A C 1
ATOM 709 O O . ASN A 1 96 ? 21.944 3.411 -25.782 1.00 73.88 96 ASN A O 1
ATOM 713 N N . CYS A 1 97 ? 23.410 1.738 -26.046 1.00 74.62 97 CYS A N 1
ATOM 714 C CA . CYS A 1 97 ? 22.400 0.687 -25.876 1.00 74.62 97 CYS A CA 1
ATOM 715 C C . CYS A 1 97 ? 21.825 0.679 -24.451 1.00 74.62 97 CYS A C 1
ATOM 717 O O . CYS A 1 97 ? 20.612 0.593 -24.283 1.00 74.62 97 CYS A O 1
ATOM 719 N N . SER A 1 98 ? 22.677 0.835 -23.431 1.00 77.56 98 SER A N 1
ATOM 720 C CA . SER A 1 98 ? 22.243 0.955 -22.033 1.00 77.56 98 SER A CA 1
ATOM 721 C C . SER A 1 98 ? 21.359 2.189 -21.811 1.00 77.56 98 SER A C 1
ATOM 723 O O . SER A 1 98 ? 20.321 2.098 -21.162 1.00 77.56 98 SER A O 1
ATOM 725 N N . PHE A 1 99 ? 21.705 3.325 -22.425 1.00 77.56 99 PHE A N 1
ATOM 726 C CA . PHE A 1 99 ? 20.917 4.557 -22.335 1.00 77.56 99 PHE A CA 1
ATOM 727 C C . PHE A 1 99 ? 19.532 4.426 -22.988 1.00 77.56 99 PHE A C 1
ATOM 729 O O . PHE A 1 99 ? 18.559 4.934 -22.443 1.00 77.56 99 PHE A O 1
ATOM 736 N N . ILE A 1 100 ? 19.426 3.710 -24.115 1.00 79.25 100 ILE A N 1
ATOM 737 C CA . ILE A 1 100 ? 18.141 3.409 -24.778 1.00 79.25 100 ILE A CA 1
ATOM 738 C C . ILE A 1 100 ? 17.253 2.520 -23.896 1.00 79.25 100 ILE A C 1
ATOM 740 O O . ILE A 1 100 ? 16.040 2.700 -23.856 1.00 79.25 100 ILE A O 1
ATOM 744 N N . ILE A 1 101 ? 17.844 1.563 -23.178 1.00 77.19 101 ILE A N 1
ATOM 745 C CA . ILE A 1 101 ? 17.095 0.699 -22.256 1.00 77.19 101 ILE A CA 1
ATOM 746 C C . ILE A 1 101 ? 16.654 1.497 -21.021 1.00 77.19 101 ILE A C 1
ATOM 748 O O . ILE A 1 101 ? 15.502 1.401 -20.606 1.00 77.19 101 ILE A O 1
ATOM 752 N N . ALA A 1 102 ? 17.539 2.324 -20.459 1.00 79.00 102 ALA A N 1
ATOM 753 C CA . ALA A 1 102 ? 17.244 3.146 -19.288 1.00 79.00 102 ALA A CA 1
ATOM 754 C C . ALA A 1 102 ? 16.239 4.276 -19.576 1.00 79.00 102 ALA A C 1
ATOM 756 O O . ALA A 1 102 ? 15.483 4.653 -18.686 1.00 79.00 102 ALA A O 1
ATOM 757 N N . SER A 1 103 ? 16.188 4.799 -20.806 1.00 78.06 103 SER A N 1
ATOM 758 C CA . SER A 1 103 ? 15.237 5.852 -21.182 1.00 78.06 103 SER A CA 1
ATOM 759 C C . SER A 1 103 ? 13.800 5.354 -21.345 1.00 78.06 103 SER A C 1
ATOM 761 O O . SER A 1 103 ? 12.879 6.172 -21.335 1.00 78.06 103 SER A O 1
ATOM 763 N N . VAL A 1 104 ? 13.585 4.037 -21.475 1.00 73.75 104 VAL A N 1
ATOM 764 C CA . VAL A 1 104 ? 12.240 3.471 -21.671 1.00 73.75 104 VAL A CA 1
ATOM 765 C C . VAL A 1 104 ? 11.382 3.540 -20.409 1.00 73.75 104 VAL A C 1
ATOM 767 O O . VAL A 1 104 ? 10.157 3.559 -20.503 1.00 73.75 104 VAL A O 1
ATOM 770 N N . VAL A 1 105 ? 12.013 3.614 -19.235 1.00 70.62 105 VAL A N 1
ATOM 771 C CA . VAL A 1 105 ? 11.334 3.889 -17.968 1.00 70.62 105 VAL A CA 1
ATOM 772 C C . VAL A 1 105 ? 11.699 5.312 -17.556 1.00 70.62 105 VAL A C 1
ATOM 774 O O . VAL A 1 105 ? 12.677 5.508 -16.832 1.00 70.62 10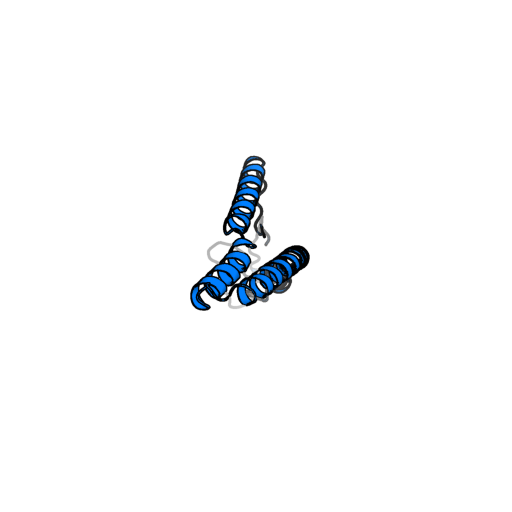5 VAL A O 1
ATOM 777 N N . PRO A 1 106 ? 10.957 6.334 -18.019 1.00 65.81 106 PRO A N 1
ATOM 778 C CA . PRO A 1 106 ? 11.153 7.677 -17.513 1.00 65.81 106 PRO A CA 1
ATOM 779 C C . PRO A 1 106 ? 10.889 7.662 -15.997 1.00 65.81 106 PRO A C 1
ATOM 781 O O . PRO A 1 106 ? 9.815 7.221 -15.570 1.00 65.81 106 PRO A O 1
ATOM 784 N N . PRO A 1 107 ? 11.833 8.150 -15.170 1.00 65.44 107 PRO A N 1
ATOM 785 C CA . PRO A 1 107 ? 11.689 8.174 -13.709 1.00 65.44 107 PRO A CA 1
ATOM 786 C C . PRO A 1 107 ? 10.487 9.018 -13.237 1.00 65.44 107 PRO A C 1
ATOM 788 O O . PRO A 1 107 ? 10.077 8.937 -12.084 1.00 65.44 107 PRO A O 1
ATOM 791 N N . GLU A 1 108 ? 9.890 9.783 -14.153 1.00 69.38 108 GLU A N 1
ATOM 792 C CA . GLU A 1 108 ? 8.683 10.603 -14.011 1.00 69.38 108 GLU A CA 1
ATOM 793 C C . GLU A 1 108 ? 7.385 9.784 -13.818 1.00 69.38 108 GLU A C 1
ATOM 795 O O . GLU A 1 108 ? 6.429 10.264 -13.207 1.00 69.38 108 GLU A O 1
ATOM 800 N N . LEU A 1 109 ? 7.314 8.541 -14.318 1.00 69.06 109 LEU A N 1
ATOM 801 C CA . LEU A 1 109 ? 6.100 7.705 -14.251 1.00 69.06 109 LEU A CA 1
ATOM 802 C C . LEU A 1 109 ? 5.622 7.394 -12.815 1.00 69.06 109 LEU A C 1
ATOM 804 O O . LEU A 1 109 ? 4.450 7.645 -12.522 1.00 69.06 109 LEU A O 1
ATOM 808 N N . PRO A 1 110 ? 6.468 6.895 -11.890 1.00 67.69 110 PRO A N 1
ATOM 809 C CA . PRO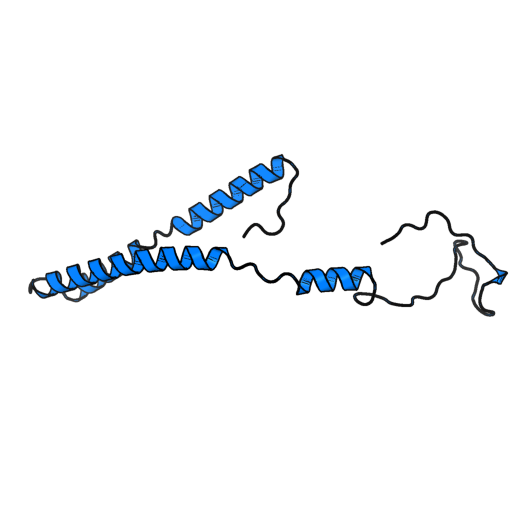 A 1 110 ? 6.053 6.650 -10.504 1.00 67.69 110 PRO A CA 1
ATOM 810 C C . PRO A 1 110 ? 5.708 7.941 -9.740 1.00 67.69 110 PRO A C 1
ATOM 812 O O . PRO A 1 110 ? 4.859 7.923 -8.842 1.00 67.69 110 PRO A O 1
ATOM 815 N N . MET A 1 111 ? 6.311 9.074 -10.117 1.00 76.19 111 MET A N 1
ATOM 816 C CA . MET A 1 111 ? 6.019 10.376 -9.514 1.00 76.19 111 MET A CA 1
ATOM 817 C C . MET A 1 111 ? 4.627 10.885 -9.908 1.00 76.19 111 MET A C 1
ATOM 819 O O . MET A 1 111 ? 3.866 11.318 -9.040 1.00 76.19 111 MET A O 1
ATOM 823 N N . ASN A 1 112 ? 4.251 10.758 -11.183 1.00 75.12 112 ASN A N 1
ATOM 824 C CA . ASN A 1 112 ? 2.928 11.159 -11.669 1.00 75.12 112 ASN A CA 1
ATOM 825 C C . ASN A 1 112 ? 1.797 10.330 -11.053 1.00 75.12 112 ASN A C 1
ATOM 827 O O . ASN A 1 112 ? 0.770 10.890 -10.668 1.00 75.12 112 ASN A O 1
ATOM 831 N N . LEU A 1 113 ? 1.994 9.016 -10.902 1.00 77.50 113 LEU A N 1
ATOM 832 C CA . LEU A 1 113 ? 1.022 8.151 -10.225 1.00 77.50 113 LEU A CA 1
ATOM 833 C C . LEU A 1 113 ? 0.839 8.566 -8.758 1.00 77.50 113 LEU A C 1
ATOM 835 O O . LEU A 1 113 ? -0.289 8.720 -8.295 1.00 77.50 113 LEU A O 1
ATOM 839 N N . SER A 1 114 ? 1.937 8.840 -8.050 1.00 79.06 114 SER A N 1
ATOM 840 C CA . SER A 1 114 ? 1.894 9.294 -6.653 1.00 79.06 114 SER A CA 1
ATOM 841 C C . SER A 1 114 ? 1.191 10.649 -6.496 1.00 79.06 114 SER A C 1
ATOM 843 O O . SER A 1 114 ? 0.400 10.841 -5.570 1.00 79.06 114 SER A O 1
ATOM 845 N N . LEU A 1 115 ? 1.431 11.588 -7.419 1.00 83.44 115 LEU A N 1
ATOM 846 C CA . LEU A 1 115 ? 0.756 12.890 -7.442 1.00 83.44 115 LEU A CA 1
ATOM 847 C C . LEU A 1 115 ? -0.747 12.762 -7.711 1.00 83.44 115 LEU A C 1
ATOM 849 O O . LEU A 1 115 ? -1.544 13.400 -7.018 1.00 83.44 115 LEU A O 1
ATOM 853 N N . ALA A 1 116 ? -1.141 11.928 -8.676 1.00 81.88 116 ALA A N 1
ATOM 854 C CA . ALA A 1 116 ? -2.543 11.692 -9.006 1.00 81.88 116 ALA A CA 1
ATOM 855 C C . ALA A 1 116 ? -3.308 11.059 -7.830 1.00 81.88 116 ALA A C 1
ATOM 857 O O . ALA A 1 116 ? -4.409 11.510 -7.494 1.00 81.88 116 ALA A O 1
ATOM 858 N N . VAL A 1 117 ? -2.706 10.074 -7.152 1.00 84.12 117 VAL A N 1
ATOM 859 C CA . VAL A 1 117 ? -3.289 9.441 -5.958 1.00 84.12 117 VAL A CA 1
ATOM 860 C C . VAL A 1 117 ? -3.439 10.460 -4.830 1.00 84.12 117 VAL A C 1
ATOM 862 O O . VAL A 1 117 ? -4.531 10.618 -4.287 1.00 84.12 117 VAL A O 1
ATOM 865 N N . ASN A 1 118 ? -2.393 11.227 -4.516 1.00 84.00 118 ASN A N 1
ATOM 866 C CA . ASN A 1 118 ? -2.454 12.219 -3.441 1.00 84.00 118 ASN A CA 1
ATOM 867 C C . ASN A 1 118 ? -3.473 13.341 -3.724 1.00 84.00 118 ASN A C 1
ATOM 869 O O . ASN A 1 118 ? -4.201 13.765 -2.827 1.00 84.00 118 ASN A O 1
ATOM 873 N N . SER A 1 119 ? -3.582 13.797 -4.975 1.00 85.94 119 SER A N 1
ATOM 874 C CA . SER A 1 119 ? -4.601 14.777 -5.377 1.00 85.94 119 SER A CA 1
ATOM 875 C C . SER A 1 119 ? -6.026 14.223 -5.240 1.00 85.94 119 SER A C 1
ATOM 877 O O . SER A 1 119 ? -6.928 14.922 -4.761 1.00 85.94 119 SER A O 1
ATOM 879 N N . SER A 1 120 ? -6.220 12.948 -5.583 1.00 85.75 120 SER A N 1
ATOM 880 C CA . SER A 1 120 ? -7.499 12.251 -5.414 1.00 85.75 120 SER A CA 1
ATOM 881 C C . SER A 1 120 ? -7.862 12.102 -3.933 1.00 85.75 120 SER A C 1
ATOM 883 O O . SER A 1 120 ? -8.991 12.404 -3.547 1.00 85.75 120 SER A O 1
ATOM 885 N N . LEU A 1 121 ? -6.895 11.747 -3.080 1.00 86.19 121 LEU A N 1
ATOM 886 C CA . LEU A 1 121 ? -7.084 11.668 -1.628 1.00 86.19 121 LEU A CA 1
ATOM 887 C C . LEU A 1 121 ? -7.410 13.023 -1.005 1.00 86.19 121 LEU A C 1
ATOM 889 O O . LEU A 1 121 ? -8.304 13.108 -0.168 1.00 86.19 121 LEU A O 1
ATOM 893 N N . GLN A 1 122 ? -6.736 14.094 -1.426 1.00 86.94 122 GLN A N 1
ATOM 894 C CA . GLN A 1 122 ? -7.057 15.444 -0.958 1.00 86.94 122 GLN A CA 1
ATOM 895 C C . GLN A 1 122 ? -8.467 15.872 -1.375 1.00 86.94 122 GLN A C 1
ATOM 897 O O . GLN A 1 122 ? -9.172 16.509 -0.592 1.00 86.94 122 GLN A O 1
ATOM 902 N N . SER A 1 123 ? -8.896 15.507 -2.585 1.00 85.56 123 SER A N 1
ATOM 903 C CA . SER A 1 123 ? -10.258 15.767 -3.063 1.00 85.56 123 SER A CA 1
ATOM 904 C C . SER A 1 123 ? -11.305 14.995 -2.250 1.00 85.56 123 SER A C 1
ATOM 906 O O . SER A 1 123 ? -12.322 15.574 -1.870 1.00 85.56 123 SER A O 1
ATOM 908 N N . LEU A 1 124 ? -11.036 13.730 -1.908 1.00 85.88 124 LEU A N 1
ATOM 909 C CA . LEU A 1 124 ? -11.903 12.909 -1.052 1.00 85.88 124 LEU A CA 1
ATOM 910 C C . LEU A 1 124 ? -11.948 13.400 0.402 1.00 85.88 124 LEU A C 1
ATOM 912 O O . LEU A 1 124 ? -13.024 13.469 0.999 1.00 85.88 124 LEU A O 1
ATOM 916 N N . ALA A 1 125 ? -10.808 13.828 0.948 1.00 86.50 125 ALA A N 1
ATOM 917 C CA . ALA A 1 125 ? -10.720 14.361 2.304 1.00 86.50 125 ALA A CA 1
ATOM 918 C C . ALA A 1 125 ? -11.555 15.641 2.472 1.00 86.50 125 ALA A C 1
ATOM 920 O O . ALA A 1 125 ? -12.186 15.838 3.510 1.00 86.50 125 ALA A O 1
ATOM 921 N N . ARG A 1 126 ? -11.634 16.487 1.432 1.00 87.56 126 ARG A N 1
ATOM 922 C CA . ARG A 1 126 ? -12.524 17.666 1.418 1.00 87.56 126 ARG A CA 1
ATOM 923 C C . ARG A 1 126 ? -14.011 17.299 1.456 1.00 87.56 126 ARG A C 1
ATOM 925 O O . ARG A 1 126 ? -14.810 18.110 1.909 1.00 87.56 126 ARG A O 1
ATOM 932 N N . LEU A 1 127 ? -14.375 16.095 1.015 1.00 89.31 127 LEU A N 1
ATOM 933 C CA . LEU A 1 127 ? -15.736 15.548 1.081 1.00 89.31 127 LEU A CA 1
ATOM 934 C C . LEU A 1 127 ? -16.001 14.772 2.388 1.00 89.31 127 LEU A C 1
ATOM 936 O O . LEU A 1 127 ? -17.072 14.193 2.546 1.00 89.31 127 LEU A O 1
ATOM 940 N N . GLY A 1 128 ? -15.043 14.746 3.323 1.00 88.81 128 GLY A N 1
ATOM 941 C CA . GLY A 1 128 ? -15.150 14.013 4.589 1.00 88.81 128 GLY A CA 1
ATOM 942 C C . GLY A 1 128 ? -14.975 12.496 4.459 1.00 88.81 128 GLY A C 1
ATOM 943 O O . GLY A 1 128 ? -15.243 11.771 5.416 1.00 88.81 128 GLY A O 1
ATOM 944 N N . VAL A 1 129 ? -14.528 12.008 3.296 1.00 88.12 129 VAL A N 1
ATOM 945 C CA . VAL A 1 129 ? -14.274 10.585 3.043 1.00 88.12 129 VAL A CA 1
ATOM 946 C C . VAL A 1 129 ? -12.775 10.323 3.144 1.00 88.12 129 VAL A C 1
ATOM 948 O O . VAL A 1 129 ? -11.981 10.889 2.396 1.00 88.12 129 VAL A O 1
ATOM 951 N N . PHE A 1 130 ? -12.384 9.446 4.066 1.00 84.38 130 PHE A N 1
ATOM 952 C CA . PHE A 1 130 ? -10.987 9.084 4.296 1.00 84.38 130 PHE A CA 1
ATOM 953 C C . PHE A 1 130 ? -10.715 7.681 3.755 1.00 84.38 130 PHE A C 1
ATOM 955 O O . PHE A 1 130 ? -11.313 6.710 4.217 1.00 84.38 130 PHE A O 1
ATOM 962 N N . CYS A 1 131 ? -9.803 7.568 2.790 1.00 77.75 131 CYS A N 1
ATOM 963 C CA . CYS A 1 131 ? -9.281 6.276 2.354 1.00 77.75 131 CYS A CA 1
ATOM 964 C C . CYS A 1 131 ? -8.143 5.849 3.283 1.00 77.75 131 CYS A C 1
ATOM 966 O O . CYS A 1 131 ? -7.191 6.600 3.487 1.00 77.75 131 CYS A O 1
ATOM 968 N N . THR A 1 132 ? -8.236 4.639 3.827 1.00 76.88 132 THR A N 1
ATOM 969 C CA . THR A 1 132 ? -7.189 4.031 4.661 1.00 76.88 132 THR A CA 1
ATOM 970 C C . THR A 1 132 ? -6.146 3.279 3.836 1.00 76.88 132 THR A C 1
ATOM 972 O O . THR A 1 132 ? -5.010 3.149 4.277 1.00 76.88 132 THR A O 1
ATOM 975 N N . GLU A 1 133 ? -6.516 2.827 2.635 1.00 72.94 133 GLU A N 1
ATOM 976 C CA . GLU A 1 133 ? -5.662 2.076 1.707 1.00 72.94 133 GLU A CA 1
ATOM 977 C C . GLU A 1 133 ? -5.766 2.709 0.305 1.00 72.94 133 GLU A C 1
ATOM 979 O O . GLU A 1 133 ? -6.751 2.491 -0.398 1.00 72.94 133 GLU A O 1
ATOM 984 N N . PRO A 1 134 ? -4.817 3.584 -0.077 1.00 63.59 134 PRO A N 1
ATOM 985 C CA . PRO A 1 134 ? -4.862 4.309 -1.349 1.00 63.59 134 PRO A CA 1
ATOM 986 C C . PRO A 1 134 ? -4.160 3.617 -2.530 1.00 63.59 134 PRO A C 1
ATOM 988 O O . PRO A 1 134 ? -4.147 4.182 -3.624 1.00 63.59 134 PRO A O 1
ATOM 991 N N . PHE A 1 135 ? -3.561 2.443 -2.314 1.00 63.06 135 PHE A N 1
ATOM 992 C CA . PHE A 1 135 ? -2.773 1.694 -3.297 1.00 63.06 135 PHE A CA 1
ATOM 993 C C . PHE A 1 135 ? -3.190 0.228 -3.346 1.00 63.06 135 PHE A C 1
ATOM 995 O O . PHE A 1 135 ? -3.496 -0.313 -2.260 1.00 63.06 135 PHE A O 1
#

Secondary structure (DSSP, 8-state):
----------SSSS-TTPPPPTTS---------GGGSHHHHHHHHHHHH----THHHHHHHHHHHHHHHHHHHHHHHHHHHHHH-TTS-HHHHHHHHHHHHHHTS-THHHHHHHHHHHHHHHHHHHTT---S---

Sequence (135 aa):
GTRVLQATADLESLPKGLPRPPDGGCAAFVLRNGFQTAQGRLVRTILFASEHATANTRDAAIFVACLLAFALAAAGYVLARGLADERRSRGKLLLNCSFIIASVVPPELPMNLSLAVNSSLQSLARLGVFCTEPF

Organism: NCBI:txid233186

InterPro domains:
  IPR006544 P-type ATPase, subfamily V [PTHR45630] (1-135)
  IPR023298 P-type ATPase, transmembrane domain superfamily [SSF81665] (57-134)

Radius of gyration: 33.0 Å; chains: 1; bounding box: 64×34×90 Å

Foldseek 3Di:
DDDDPDFAADPVPDPPPDDQDPVRGYDDDDPDDALRDPVNVVVVCVVVVPDPPCVVVPVVVVVVVVLQVVLVVVLVVLVVVVVVDPPDDPVVSVVVSVVSNVVSDDPCVVVVVVVVLVVVQVVCVVVVHHDPDSD

pLDDT: me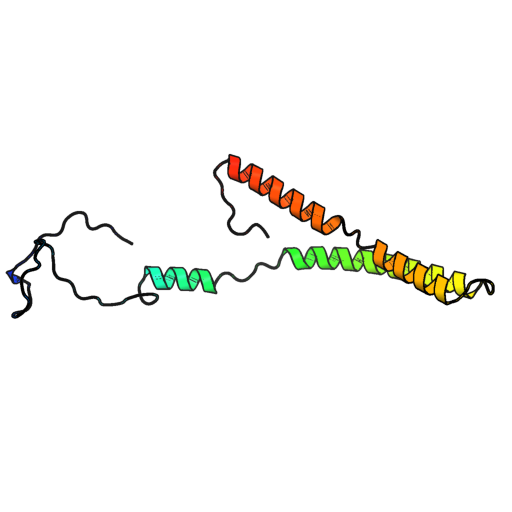an 77.43, std 9.66, range [49.59, 92.94]